Protein AF-D5BUJ7-F1 (afdb_monomer_lite)

pLDDT: mean 87.84, std 10.33, range [53.41, 97.62]

Organism: Puniceispirillum marinum (strain IMCC1322) (NCBI:txid488538)

Radius of gyration: 12.57 Å; chains: 1; bounding box: 35×17×29 Å

Structure (mmCIF, N/CA/C/O backbone):
data_AF-D5BUJ7-F1
#
_entry.id   AF-D5BUJ7-F1
#
loop_
_atom_site.group_PDB
_atom_site.id
_atom_site.type_symbol
_atom_site.label_atom_id
_atom_site.label_alt_id
_atom_site.label_comp_id
_atom_site.label_asym_id
_atom_site.label_entity_id
_atom_site.label_seq_id
_atom_site.pdbx_PDB_ins_code
_atom_site.Cartn_x
_atom_site.Cartn_y
_atom_site.Cartn_z
_atom_site.occupancy
_atom_site.B_iso_or_equiv
_atom_site.auth_seq_id
_atom_site.auth_comp_id
_atom_site.auth_asym_id
_atom_site.auth_atom_id
_atom_site.pdbx_PDB_model_num
ATOM 1 N 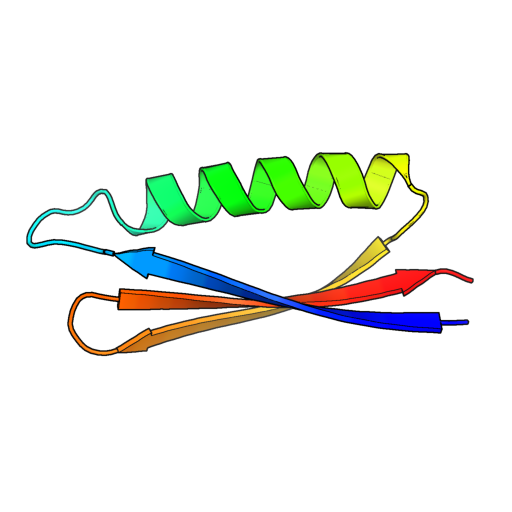N . MET A 1 1 ? -18.134 -1.281 9.775 1.00 82.25 1 MET A N 1
ATOM 2 C CA . MET A 1 1 ? -16.982 -1.937 9.129 1.00 82.25 1 MET A CA 1
ATOM 3 C C . MET A 1 1 ? -17.029 -1.710 7.627 1.00 82.25 1 MET A C 1
ATOM 5 O O . MET A 1 1 ? -17.909 -2.233 6.950 1.00 82.25 1 MET A O 1
ATOM 9 N N . ILE A 1 2 ? -16.113 -0.878 7.135 1.00 94.00 2 ILE A N 1
ATOM 10 C CA . ILE A 1 2 ? -15.953 -0.490 5.729 1.00 94.00 2 ILE A CA 1
ATOM 11 C C . ILE A 1 2 ? -14.618 -1.047 5.237 1.00 94.00 2 ILE A C 1
ATOM 13 O O . ILE A 1 2 ? -13.629 -0.984 5.969 1.00 94.00 2 ILE A O 1
ATOM 17 N N . TYR A 1 3 ? -14.600 -1.561 4.007 1.00 94.75 3 TYR A N 1
ATOM 18 C CA . TYR A 1 3 ? -13.392 -2.007 3.320 1.00 94.75 3 TYR A CA 1
ATOM 19 C C . TYR A 1 3 ? -13.139 -1.151 2.085 1.00 94.75 3 TYR A C 1
ATOM 21 O O . TYR A 1 3 ? -14.067 -0.865 1.329 1.00 94.75 3 TYR A O 1
ATOM 29 N N . GLU A 1 4 ? -11.879 -0.794 1.862 1.00 95.62 4 GLU A N 1
ATOM 30 C CA . GLU A 1 4 ? -11.441 -0.071 0.672 1.00 95.62 4 GLU A CA 1
ATOM 31 C C . GLU A 1 4 ? -10.212 -0.728 0.054 1.00 95.62 4 GLU A C 1
ATOM 33 O O . GLU A 1 4 ? -9.321 -1.203 0.758 1.00 95.62 4 GLU A O 1
ATOM 38 N N . ILE A 1 5 ? -10.175 -0.737 -1.278 1.00 93.94 5 ILE A N 1
ATOM 39 C CA . ILE A 1 5 ? -9.057 -1.254 -2.063 1.00 93.94 5 ILE A CA 1
ATOM 40 C C . ILE A 1 5 ? -8.346 -0.067 -2.702 1.00 93.94 5 ILE A C 1
ATOM 42 O O . ILE A 1 5 ? -8.979 0.768 -3.346 1.00 93.94 5 ILE A O 1
ATOM 46 N N . GLU A 1 6 ? -7.031 -0.014 -2.547 1.00 92.12 6 GLU A N 1
ATOM 47 C CA . GLU A 1 6 ? -6.173 0.972 -3.190 1.00 92.12 6 GLU A CA 1
ATOM 48 C C . GLU A 1 6 ? -5.072 0.250 -3.962 1.00 92.12 6 GLU A C 1
ATOM 50 O O . GLU A 1 6 ? -4.338 -0.560 -3.392 1.00 92.12 6 GLU A O 1
ATOM 55 N N . ALA A 1 7 ? -4.986 0.532 -5.261 1.00 90.81 7 ALA A N 1
ATOM 56 C CA . ALA A 1 7 ? -3.985 -0.028 -6.154 1.00 90.81 7 ALA A CA 1
ATOM 57 C C . ALA A 1 7 ? -3.130 1.094 -6.749 1.00 90.81 7 ALA A C 1
ATOM 59 O O . ALA A 1 7 ? -3.659 2.119 -7.179 1.00 90.81 7 ALA A O 1
ATOM 60 N N . PHE A 1 8 ? -1.820 0.885 -6.768 1.00 88.38 8 PHE A N 1
ATOM 61 C CA . PHE A 1 8 ? -0.847 1.785 -7.378 1.00 88.38 8 PHE A CA 1
ATOM 62 C C . PHE A 1 8 ? 0.295 0.975 -7.987 1.00 88.38 8 PHE A C 1
ATOM 64 O O . PHE A 1 8 ? 0.541 -0.168 -7.595 1.00 88.38 8 PHE A O 1
ATOM 71 N N . ASP A 1 9 ? 0.980 1.556 -8.960 1.00 86.88 9 ASP A N 1
ATOM 72 C CA . ASP A 1 9 ? 2.068 0.917 -9.683 1.00 86.88 9 ASP A CA 1
ATOM 73 C C . ASP A 1 9 ? 3.322 1.786 -9.699 1.00 86.88 9 ASP A C 1
ATOM 75 O O . ASP A 1 9 ? 3.254 3.010 -9.628 1.00 86.88 9 ASP A O 1
ATOM 79 N N . GLU A 1 10 ? 4.476 1.131 -9.779 1.00 84.00 10 GLU A N 1
ATOM 80 C CA . GLU A 1 10 ? 5.769 1.787 -9.925 1.00 84.00 10 GLU A CA 1
ATOM 81 C C . GLU A 1 10 ? 6.567 1.145 -11.059 1.00 84.00 10 GLU A C 1
ATOM 83 O O . GLU A 1 10 ? 6.689 -0.083 -11.153 1.00 84.00 10 GLU A O 1
ATOM 88 N N . ASP A 1 11 ? 7.155 1.991 -11.908 1.00 78.81 11 ASP A N 1
ATOM 89 C CA . ASP A 1 11 ? 8.100 1.554 -12.933 1.00 78.81 11 ASP A CA 1
ATOM 90 C C . ASP A 1 11 ? 9.400 1.097 -12.260 1.00 78.81 11 ASP A C 1
ATOM 92 O O . ASP A 1 11 ? 10.153 1.866 -11.644 1.00 78.81 11 ASP A O 1
ATOM 96 N N . ALA A 1 12 ? 9.655 -0.196 -12.396 1.00 66.06 12 ALA A N 1
ATOM 97 C CA . ALA A 1 12 ? 10.825 -0.877 -11.905 1.00 66.06 12 ALA A CA 1
ATOM 98 C C . ALA A 1 12 ? 12.099 -0.538 -12.682 1.00 66.06 12 ALA A C 1
ATOM 100 O O . ALA A 1 12 ? 13.198 -0.728 -12.157 1.00 66.06 12 ALA A O 1
ATOM 101 N N . GLY A 1 13 ? 11.986 -0.006 -13.903 1.00 61.22 13 GLY A N 1
ATOM 102 C CA . GLY A 1 13 ? 13.128 0.306 -14.753 1.00 61.22 13 GLY A CA 1
ATOM 103 C C . GLY A 1 13 ? 14.073 -0.889 -14.969 1.00 61.22 13 GLY A C 1
ATOM 104 O O . GLY A 1 13 ? 13.753 -2.042 -14.703 1.00 61.22 13 GLY A O 1
ATOM 105 N N . PHE A 1 14 ? 15.269 -0.622 -15.501 1.00 55.75 14 PHE A N 1
ATOM 106 C CA . PHE A 1 14 ? 16.313 -1.641 -15.717 1.00 55.75 14 PHE A CA 1
ATOM 107 C C . PHE A 1 14 ? 17.182 -1.895 -14.465 1.00 55.75 14 PHE A C 1
ATOM 109 O O . PHE A 1 14 ? 18.093 -2.716 -14.511 1.00 55.75 14 PHE A O 1
ATOM 116 N N . PHE A 1 15 ? 16.947 -1.169 -13.366 1.00 53.41 15 PHE A N 1
ATOM 117 C CA . PHE A 1 15 ? 17.843 -1.107 -12.210 1.00 53.41 15 PHE A CA 1
ATOM 118 C C . PHE A 1 15 ? 17.085 -1.311 -10.893 1.00 53.41 15 PHE A C 1
ATOM 120 O O . PHE A 1 15 ? 15.978 -0.819 -10.713 1.00 53.41 15 PHE A O 1
ATOM 127 N N . SER A 1 16 ? 17.749 -1.996 -9.965 1.00 62.44 16 SER A N 1
ATOM 128 C CA . SER A 1 16 ? 17.359 -2.534 -8.647 1.00 62.44 16 SER A CA 1
ATOM 129 C C . SER A 1 16 ? 16.489 -1.706 -7.679 1.00 62.44 16 SER A C 1
ATOM 131 O O . SER A 1 16 ? 16.178 -2.209 -6.604 1.00 62.44 16 SER A O 1
ATOM 133 N N . ASN A 1 17 ? 16.079 -0.477 -7.998 1.00 72.00 17 ASN A N 1
ATOM 134 C CA . ASN A 1 17 ? 15.470 0.459 -7.036 1.00 72.00 17 ASN A CA 1
ATOM 135 C C . ASN A 1 17 ? 13.934 0.543 -7.129 1.00 72.00 17 ASN A C 1
ATOM 137 O O . ASN A 1 17 ? 13.317 1.387 -6.479 1.00 72.00 17 ASN A O 1
ATOM 141 N N . ALA A 1 18 ? 13.317 -0.320 -7.935 1.00 72.75 18 ALA A N 1
ATOM 142 C CA . ALA A 1 18 ? 11.869 -0.470 -8.076 1.00 72.75 18 ALA A CA 1
ATOM 143 C C . ALA A 1 18 ? 11.151 -0.671 -6.736 1.00 72.75 18 ALA A C 1
ATOM 145 O O . ALA A 1 18 ? 10.230 0.060 -6.378 1.00 72.75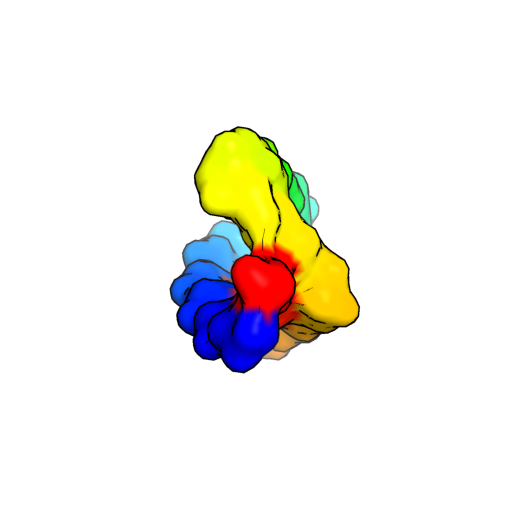 18 ALA A O 1
ATOM 146 N N . ASN A 1 19 ? 11.640 -1.651 -5.973 1.00 77.06 19 ASN A N 1
ATOM 147 C CA . ASN A 1 19 ? 11.078 -2.034 -4.685 1.00 77.06 19 ASN A CA 1
ATOM 148 C C . ASN A 1 19 ? 11.195 -0.894 -3.666 1.00 77.06 19 ASN A C 1
ATOM 150 O O . ASN A 1 19 ? 10.265 -0.662 -2.902 1.00 77.06 19 ASN A O 1
ATOM 154 N N . ASP A 1 20 ? 12.296 -0.138 -3.695 1.00 83.44 20 ASP A N 1
ATOM 155 C CA . ASP A 1 20 ? 12.513 0.993 -2.788 1.00 83.44 20 ASP A CA 1
ATOM 156 C C . ASP A 1 20 ? 11.554 2.156 -3.065 1.00 83.44 20 ASP A C 1
ATOM 158 O O . ASP A 1 20 ? 11.098 2.821 -2.132 1.00 83.44 20 ASP A O 1
ATOM 162 N N . LYS A 1 21 ? 11.250 2.425 -4.341 1.00 84.75 21 LYS A N 1
ATOM 163 C CA . LYS A 1 21 ? 10.256 3.436 -4.728 1.00 84.75 21 LYS A CA 1
ATOM 164 C C . LYS A 1 21 ? 8.856 3.016 -4.296 1.00 84.75 21 LYS A C 1
ATOM 166 O O . LYS A 1 21 ? 8.191 3.778 -3.597 1.00 84.75 21 LYS A O 1
ATOM 171 N N . LEU A 1 22 ? 8.474 1.778 -4.609 1.00 86.81 22 LEU A N 1
ATOM 172 C CA . LEU A 1 22 ? 7.187 1.212 -4.213 1.00 86.81 22 LEU A CA 1
ATOM 173 C C . LEU A 1 22 ? 7.009 1.237 -2.690 1.00 86.81 22 LEU A C 1
ATOM 175 O O . LEU A 1 22 ? 5.974 1.669 -2.195 1.00 86.81 22 LEU A O 1
ATOM 179 N N . ALA A 1 23 ? 8.039 0.852 -1.933 1.00 87.19 23 ALA A N 1
ATOM 180 C CA . ALA A 1 23 ? 8.011 0.884 -0.474 1.00 87.19 23 ALA A CA 1
ATOM 181 C C . ALA A 1 23 ? 7.863 2.310 0.085 1.00 87.19 23 ALA A C 1
ATOM 183 O O . ALA A 1 23 ? 7.182 2.511 1.093 1.00 87.19 23 ALA A O 1
ATOM 184 N N . LYS A 1 24 ? 8.474 3.318 -0.554 1.00 90.44 24 LYS A N 1
ATOM 185 C CA . LYS A 1 24 ? 8.323 4.729 -0.161 1.00 90.44 24 LYS A CA 1
ATOM 186 C C . LYS A 1 24 ? 6.902 5.235 -0.386 1.00 90.44 24 LYS A C 1
ATOM 188 O O . LYS A 1 24 ? 6.343 5.837 0.533 1.00 90.44 24 LYS A O 1
ATOM 193 N N . GLU A 1 25 ? 6.321 4.975 -1.555 1.00 90.31 25 GLU A N 1
ATOM 194 C CA . GLU A 1 25 ? 4.937 5.371 -1.839 1.00 90.31 25 GLU A CA 1
ATOM 195 C C . GLU A 1 25 ? 3.947 4.608 -0.953 1.00 90.31 25 GLU A C 1
ATOM 197 O O . GLU A 1 25 ? 3.091 5.231 -0.323 1.00 90.31 25 GLU A O 1
ATOM 202 N N . PHE A 1 26 ? 4.146 3.300 -0.758 1.00 92.38 26 PHE A N 1
ATOM 203 C CA . PHE A 1 26 ? 3.342 2.515 0.179 1.00 92.38 26 PHE A CA 1
ATOM 204 C C . PHE A 1 26 ? 3.386 3.098 1.596 1.00 92.38 26 PHE A C 1
ATOM 206 O O . PHE A 1 26 ? 2.351 3.273 2.231 1.00 92.38 26 PHE A O 1
ATOM 213 N N . ASN A 1 27 ? 4.569 3.459 2.099 1.00 93.56 27 ASN A N 1
ATOM 214 C CA . ASN A 1 27 ? 4.715 4.036 3.437 1.00 93.56 27 ASN A CA 1
ATOM 215 C C . ASN A 1 27 ? 4.013 5.402 3.558 1.00 93.56 27 ASN A C 1
ATOM 217 O O . ASN A 1 27 ? 3.428 5.725 4.593 1.00 93.56 27 ASN A O 1
ATOM 221 N N . LYS A 1 28 ? 4.038 6.215 2.499 1.00 94.06 28 LYS A N 1
ATOM 222 C CA . LYS A 1 28 ? 3.327 7.499 2.448 1.00 94.06 28 LYS A CA 1
ATOM 223 C C . LYS A 1 28 ? 1.809 7.304 2.492 1.00 94.06 28 LYS A C 1
ATOM 225 O O . LYS A 1 28 ? 1.143 7.977 3.281 1.00 94.06 28 LYS A O 1
ATOM 230 N N . ILE A 1 29 ? 1.285 6.362 1.707 1.00 92.88 29 ILE A N 1
ATOM 231 C CA . ILE A 1 29 ? -0.129 5.961 1.719 1.00 92.88 29 ILE A CA 1
ATOM 232 C C . ILE A 1 29 ? -0.515 5.433 3.100 1.00 92.88 29 ILE A C 1
ATOM 234 O O . ILE A 1 29 ? -1.472 5.917 3.702 1.00 92.88 29 ILE A O 1
ATOM 238 N N . ALA A 1 30 ? 0.270 4.502 3.641 1.00 93.75 30 ALA A N 1
ATOM 239 C CA . ALA A 1 30 ? -0.001 3.864 4.919 1.00 93.75 30 ALA A CA 1
ATOM 240 C C . ALA A 1 30 ? -0.065 4.875 6.065 1.00 93.75 30 ALA A C 1
ATOM 242 O O . ALA A 1 30 ? -1.002 4.845 6.857 1.00 93.75 30 ALA A O 1
ATOM 243 N N . LYS A 1 31 ? 0.873 5.828 6.123 1.00 96.31 31 LYS A N 1
ATOM 244 C CA . LYS A 1 31 ? 0.842 6.908 7.121 1.00 96.31 31 LYS A CA 1
ATOM 245 C C . LYS A 1 31 ? -0.430 7.743 7.031 1.00 96.31 31 LYS A C 1
ATOM 247 O O . LYS A 1 31 ? -1.027 8.047 8.059 1.00 96.31 31 LYS A O 1
ATOM 252 N N . LYS A 1 32 ? -0.851 8.104 5.816 1.00 95.69 32 LYS A N 1
ATOM 253 C CA . LYS A 1 32 ? -2.095 8.852 5.609 1.00 95.69 32 LYS A CA 1
ATOM 254 C C . LYS A 1 32 ? -3.305 8.034 6.069 1.00 95.69 32 LYS A C 1
ATOM 256 O O . LYS A 1 32 ? -4.090 8.520 6.871 1.00 95.69 32 LYS A O 1
ATOM 261 N N . ARG A 1 33 ? -3.405 6.779 5.627 1.00 95.38 33 ARG A N 1
ATOM 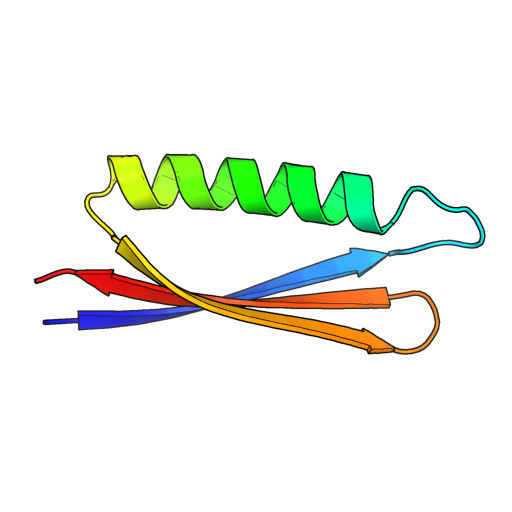262 C CA . ARG A 1 33 ? -4.494 5.855 5.972 1.00 95.38 33 ARG A CA 1
ATOM 263 C C . ARG A 1 33 ? -4.617 5.647 7.482 1.00 95.38 33 ARG A C 1
ATOM 265 O O . ARG A 1 33 ? -5.713 5.774 8.018 1.00 95.38 33 ARG A O 1
ATOM 272 N N . VAL A 1 34 ? -3.501 5.410 8.170 1.00 95.19 34 VAL A N 1
ATOM 273 C CA . VAL A 1 34 ? -3.470 5.262 9.634 1.00 95.19 34 VAL A CA 1
ATOM 274 C C . VAL A 1 34 ? -3.924 6.544 10.334 1.00 95.19 34 VAL A C 1
ATOM 276 O O . VAL A 1 34 ? -4.740 6.472 11.250 1.00 95.19 34 VAL A O 1
ATOM 279 N N . ASN A 1 35 ? -3.473 7.719 9.880 1.00 96.69 35 ASN A N 1
ATOM 280 C CA . ASN A 1 35 ? -3.934 9.001 10.428 1.00 96.69 35 ASN A CA 1
ATOM 281 C C . ASN A 1 35 ? -5.438 9.230 10.206 1.00 96.69 35 ASN A C 1
ATOM 283 O O . ASN A 1 35 ? -6.111 9.781 11.073 1.00 96.69 35 ASN A O 1
ATOM 287 N N . ASP A 1 36 ? -5.970 8.762 9.078 1.00 95.50 36 ASP A N 1
ATOM 288 C CA . ASP A 1 36 ? -7.396 8.807 8.746 1.00 95.50 36 ASP A CA 1
ATOM 289 C C . ASP A 1 36 ? -8.213 7.732 9.506 1.00 95.50 36 ASP A C 1
ATOM 291 O O . ASP A 1 36 ? -9.432 7.627 9.331 1.00 95.50 36 ASP A O 1
ATOM 295 N N . GLY A 1 37 ? -7.575 6.934 10.372 1.00 95.88 37 GLY A N 1
ATOM 296 C CA . GLY A 1 37 ? -8.204 5.910 11.212 1.00 95.88 37 GLY A CA 1
ATOM 297 C C . GLY A 1 37 ? -8.458 4.576 10.508 1.00 95.88 37 GLY A C 1
ATOM 298 O O . GLY A 1 37 ? -9.306 3.810 10.957 1.00 95.88 37 GLY A O 1
ATOM 299 N N . TRP A 1 38 ? -7.775 4.309 9.396 1.00 97.62 38 TRP A N 1
ATOM 300 C CA . TRP A 1 38 ? -7.813 3.018 8.710 1.00 97.62 38 TRP A CA 1
ATOM 301 C C . TRP A 1 38 ? -6.737 2.076 9.239 1.00 97.62 38 TRP A C 1
ATOM 303 O O . TRP A 1 38 ? -5.650 2.499 9.629 1.00 97.62 38 TRP A O 1
ATOM 313 N N . THR A 1 39 ? -7.013 0.780 9.164 1.00 96.12 39 THR A N 1
ATOM 314 C CA . THR A 1 39 ? -6.057 -0.285 9.467 1.00 96.12 39 THR A CA 1
ATOM 315 C C . THR A 1 39 ? -5.813 -1.125 8.219 1.00 96.12 39 THR A C 1
ATOM 317 O O . THR A 1 39 ? -6.738 -1.413 7.457 1.00 96.12 39 THR A O 1
ATOM 320 N N . LEU A 1 40 ? -4.555 -1.496 7.977 1.00 95.75 40 LEU A N 1
ATOM 321 C CA . LEU A 1 40 ? -4.197 -2.364 6.859 1.00 95.75 40 LEU A CA 1
ATOM 322 C C . LEU A 1 40 ? -4.713 -3.781 7.133 1.00 95.75 40 LEU A C 1
ATOM 324 O O . LEU A 1 40 ? -4.343 -4.388 8.134 1.00 95.75 40 LEU A O 1
ATOM 328 N N . HIS A 1 41 ? -5.547 -4.303 6.238 1.00 95.25 41 HIS A N 1
ATOM 329 C CA . HIS A 1 41 ? -6.051 -5.673 6.304 1.00 95.25 41 HIS A CA 1
ATOM 330 C C . HIS A 1 41 ? -5.094 -6.649 5.610 1.00 95.25 41 HIS A C 1
ATOM 332 O O . HIS A 1 41 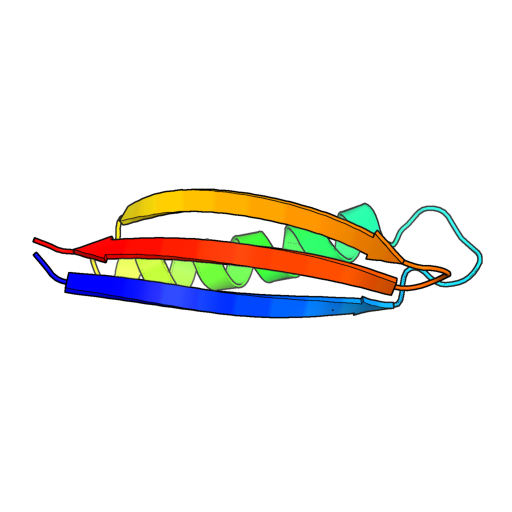? -4.657 -7.639 6.189 1.00 95.25 41 HIS A O 1
ATOM 338 N N . SER A 1 42 ? -4.769 -6.367 4.349 1.00 94.75 42 SER A N 1
ATOM 339 C CA . SER A 1 42 ? -3.924 -7.211 3.502 1.00 94.75 42 SER A CA 1
ATOM 340 C C . SER A 1 42 ? -3.324 -6.383 2.374 1.00 94.75 42 SER A C 1
ATOM 342 O O . SER A 1 42 ? -3.905 -5.380 1.966 1.00 94.75 42 SER A O 1
ATOM 344 N N . TYR A 1 43 ? -2.185 -6.803 1.839 1.00 93.69 43 TYR A N 1
ATOM 345 C CA . TYR A 1 43 ? -1.621 -6.229 0.623 1.00 93.69 43 TYR A CA 1
ATOM 346 C C . TYR A 1 43 ? -0.992 -7.334 -0.221 1.00 93.69 43 TYR A C 1
ATOM 348 O O . TYR A 1 43 ? -0.605 -8.372 0.314 1.00 93.69 43 TYR A O 1
ATOM 356 N N . ASP A 1 44 ? -0.907 -7.098 -1.522 1.00 93.06 44 ASP A N 1
ATOM 357 C CA . ASP A 1 44 ? -0.230 -7.974 -2.468 1.00 93.06 44 ASP A CA 1
ATOM 358 C C . ASP A 1 44 ? 0.575 -7.143 -3.467 1.00 93.06 44 ASP A C 1
ATOM 360 O O . ASP A 1 44 ? 0.226 -5.993 -3.764 1.00 93.06 44 ASP A O 1
ATOM 364 N N . THR A 1 45 ? 1.665 -7.718 -3.967 1.00 90.31 45 THR A N 1
ATOM 365 C CA . THR A 1 45 ? 2.502 -7.099 -4.990 1.00 90.31 45 THR A CA 1
ATOM 366 C C . THR A 1 45 ? 2.749 -8.054 -6.145 1.00 90.31 45 THR A C 1
ATOM 368 O O . THR A 1 45 ? 3.153 -9.200 -5.968 1.00 90.31 45 THR A O 1
ATOM 371 N N . VAL A 1 46 ? 2.538 -7.562 -7.364 1.00 89.62 46 VAL A N 1
ATOM 372 C CA . VAL A 1 46 ? 2.704 -8.347 -8.589 1.00 89.62 46 VAL A CA 1
ATOM 373 C C . VAL A 1 46 ? 3.687 -7.635 -9.503 1.00 89.62 46 VAL A C 1
ATOM 375 O O . VAL A 1 46 ? 3.481 -6.486 -9.882 1.00 89.62 46 VAL A O 1
ATOM 378 N N . GLY A 1 47 ? 4.767 -8.322 -9.871 1.00 86.88 47 GLY A N 1
ATOM 379 C CA . GLY A 1 47 ? 5.698 -7.850 -10.892 1.00 86.88 47 GLY A CA 1
ATOM 380 C C . GLY A 1 47 ? 5.247 -8.281 -12.287 1.00 86.88 47 GLY A C 1
ATOM 381 O O . GLY A 1 47 ? 5.037 -9.469 -12.526 1.00 86.88 47 GLY A O 1
ATOM 382 N N . GLN A 1 48 ? 5.147 -7.341 -13.226 1.00 83.50 48 GLN A N 1
ATOM 383 C CA . GLN A 1 48 ? 4.871 -7.620 -14.635 1.00 83.50 48 GLN A CA 1
ATOM 384 C C . GLN A 1 48 ? 5.816 -6.809 -15.526 1.00 83.50 48 GLN A C 1
ATOM 386 O O . GLN A 1 48 ? 5.734 -5.585 -15.622 1.00 83.50 48 GLN A O 1
ATOM 391 N N . GLY A 1 49 ? 6.732 -7.500 -16.205 1.00 84.19 49 GLY A N 1
ATOM 392 C CA . GLY A 1 49 ? 7.741 -6.852 -17.041 1.00 84.19 49 GLY A CA 1
ATOM 393 C C . GLY A 1 49 ? 8.640 -5.923 -16.222 1.00 84.19 49 GLY A C 1
ATOM 394 O O . GLY A 1 49 ? 9.389 -6.386 -15.367 1.00 84.19 49 GLY A O 1
ATOM 395 N N . LYS A 1 50 ? 8.569 -4.618 -16.507 1.00 82.50 50 LYS A N 1
ATOM 396 C CA . LYS A 1 50 ? 9.296 -3.565 -15.783 1.00 82.50 50 LYS A CA 1
ATOM 397 C C . LYS A 1 50 ? 8.403 -2.797 -14.812 1.00 82.50 50 LYS A C 1
ATOM 399 O O . LYS A 1 50 ? 8.781 -1.717 -14.408 1.00 82.50 50 LYS A O 1
ATOM 404 N N . THR A 1 51 ? 7.242 -3.310 -14.434 1.00 83.06 51 THR A N 1
ATOM 405 C CA . THR A 1 51 ? 6.329 -2.610 -13.523 1.00 83.06 51 THR A CA 1
ATOM 406 C C . THR A 1 51 ? 6.035 -3.493 -12.324 1.00 83.06 51 THR A C 1
ATOM 408 O O . THR A 1 51 ? 5.891 -4.709 -12.468 1.00 83.06 51 THR A O 1
ATOM 411 N N . ILE A 1 52 ? 5.961 -2.895 -11.137 1.00 87.31 52 ILE A N 1
ATOM 412 C CA . ILE A 1 52 ? 5.469 -3.564 -9.934 1.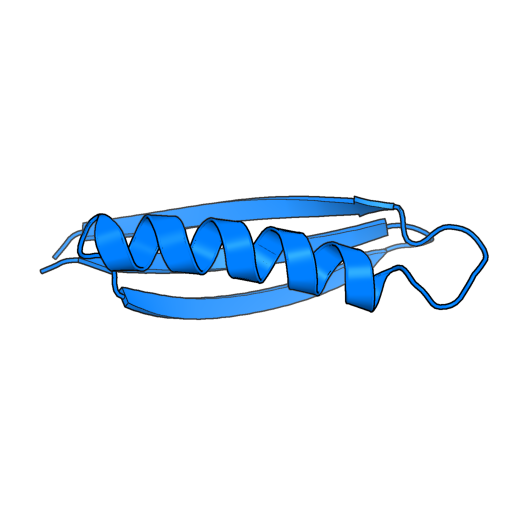00 87.31 52 ILE A CA 1
ATOM 413 C C . ILE A 1 52 ? 4.166 -2.897 -9.531 1.00 87.31 52 ILE A C 1
ATOM 415 O O . ILE A 1 52 ? 4.120 -1.692 -9.308 1.00 87.31 52 ILE A O 1
ATOM 419 N N . TYR A 1 53 ? 3.124 -3.702 -9.420 1.00 88.06 53 TYR A N 1
ATOM 420 C CA . TYR A 1 53 ? 1.816 -3.296 -8.940 1.00 88.06 53 TYR A CA 1
ATOM 421 C C . TYR A 1 53 ? 1.713 -3.633 -7.460 1.00 88.06 53 TYR A C 1
ATOM 423 O O . TYR A 1 53 ? 2.113 -4.721 -7.049 1.00 88.06 53 TYR A O 1
ATOM 431 N N . CYS A 1 54 ? 1.152 -2.733 -6.664 1.00 92.31 54 CYS A N 1
ATOM 432 C CA . CYS A 1 54 ? 0.771 -2.983 -5.284 1.00 92.31 54 CYS A CA 1
ATOM 433 C C . CYS A 1 54 ? -0.732 -2.775 -5.136 1.00 92.31 54 CYS A C 1
ATOM 435 O O . CYS A 1 54 ? -1.263 -1.737 -5.523 1.00 92.31 54 CYS A O 1
ATOM 437 N N . THR A 1 55 ? -1.411 -3.762 -4.558 1.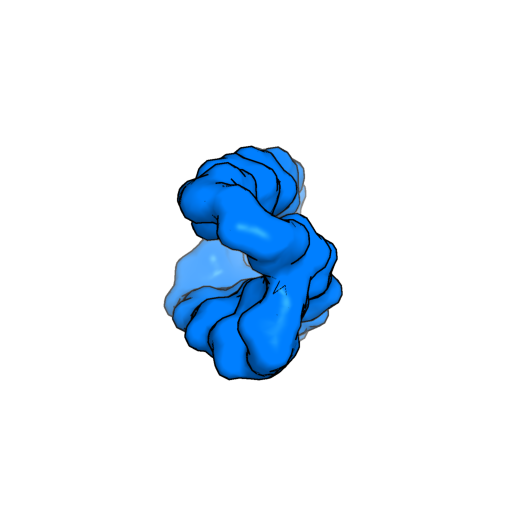00 94.19 55 THR A N 1
ATOM 438 C CA . THR A 1 55 ? -2.808 -3.649 -4.138 1.00 94.19 55 THR A CA 1
ATOM 439 C C . THR A 1 55 ? -2.862 -3.757 -2.626 1.00 94.19 55 THR A C 1
ATOM 441 O O . THR A 1 55 ? -2.289 -4.672 -2.044 1.00 94.19 55 THR A O 1
ATOM 444 N N . SER A 1 56 ? -3.559 -2.835 -1.979 1.00 95.06 56 SER A N 1
ATOM 445 C CA . SER A 1 56 ? -3.723 -2.792 -0.530 1.00 95.06 56 SER A CA 1
ATOM 446 C C . SER A 1 56 ? -5.200 -2.729 -0.168 1.00 95.06 56 SER A C 1
ATOM 448 O O . SER A 1 56 ? -5.983 -2.028 -0.805 1.00 95.06 56 SER A O 1
ATOM 450 N N . VAL A 1 57 ? -5.581 -3.495 0.847 1.00 96.00 57 VAL A N 1
ATOM 451 C CA . VAL A 1 57 ? -6.930 -3.553 1.403 1.00 96.00 57 VAL A CA 1
ATOM 452 C C . VAL A 1 57 ? -6.885 -2.919 2.782 1.00 96.00 57 VAL A C 1
ATOM 454 O O . VAL A 1 57 ? -6.120 -3.343 3.650 1.00 96.00 57 VAL A O 1
ATOM 457 N N . TRP A 1 58 ? -7.727 -1.919 2.983 1.00 97.31 58 TRP A N 1
ATOM 458 C CA . TRP A 1 58 ? -7.855 -1.162 4.219 1.00 97.31 58 TRP A CA 1
ATOM 459 C C . TRP A 1 58 ? -9.220 -1.427 4.832 1.00 97.31 58 TRP A C 1
ATOM 461 O O . TRP A 1 58 ? -10.205 -1.566 4.109 1.00 97.31 58 TRP A O 1
ATOM 471 N N . TYR A 1 59 ? -9.286 -1.474 6.159 1.00 96.12 59 TYR A N 1
ATOM 472 C CA . TYR A 1 59 ? -10.547 -1.570 6.880 1.00 96.12 59 TYR A CA 1
ATOM 473 C C . TYR A 1 59 ? -10.655 -0.505 7.969 1.00 96.12 59 TYR A C 1
ATOM 475 O O . TYR A 1 59 ? -9.650 -0.045 8.518 1.00 96.12 59 TYR A O 1
ATOM 483 N N . LYS A 1 60 ? -11.889 -0.105 8.266 1.00 95.75 60 LYS A N 1
ATOM 484 C CA . LYS A 1 60 ? -12.234 0.825 9.344 1.00 95.75 60 LYS A CA 1
ATOM 485 C C . LYS A 1 60 ? -13.551 0.388 9.976 1.00 95.75 60 LYS A C 1
ATOM 487 O O . LYS A 1 60 ? -14.470 -0.013 9.255 1.00 95.75 60 LYS A O 1
ATOM 492 N N . GLU A 1 61 ? -13.618 0.392 11.304 1.00 87.56 61 GLU A N 1
ATOM 493 C CA . GLU A 1 61 ? -14.811 -0.033 12.054 1.00 87.56 61 GLU A CA 1
ATOM 494 C C . GLU A 1 61 ? -15.984 0.933 11.890 1.00 87.56 61 GLU A C 1
ATOM 496 O O . GLU A 1 61 ? -15.769 2.165 11.936 1.00 87.56 61 GLU A O 1
#

Sequence (61 aa):
MIYEIEAFDEDAGFFSNANDKLAKEFNKIAKKRVNDGWTLHSYDTVGQGKTIYCTSVWYKE

Secondary structure (DSSP, 8-state):
-EEEEEEEEEE-TTSTTHHHHHHHHHHHHHHHHHHTT-EEEEEEEEEETTEEEEEEEEEE-

Foldseek 3Di:
DDKDKDKDKFFQPPDDCRVVVVVVVVVVVQVVCVVVQKDWDDKDWDDDDRMIMIMTMIDHD